Protein AF-A0A742YXC3-F1 (afdb_monomer_lite)

Foldseek 3Di:
DDDDDDDDPPPPPDPPPPDDLPVPPPPDPDPVLVVCLVCVVVLEAAEDADPVVQVVSVSVVVLADEPDPPFFQDPVPDDPPDDPVCRNDHDARYKYKQAACPVDNPDQFSDDDPDPQQGRFTWIWHQHNVRRIYIHGHDD

Structure (mmCIF, N/CA/C/O backbone):
data_AF-A0A742YXC3-F1
#
_entry.id   AF-A0A742YXC3-F1
#
loop_
_atom_site.group_PDB
_atom_site.id
_atom_site.type_symbol
_atom_site.label_atom_id
_atom_site.label_alt_id
_atom_site.label_comp_id
_atom_site.label_asym_id
_atom_site.label_entity_id
_atom_site.label_seq_id
_atom_site.pdbx_PDB_ins_code
_atom_site.Cartn_x
_atom_site.Cartn_y
_atom_site.Cartn_z
_atom_site.occupancy
_atom_site.B_iso_or_equiv
_atom_site.auth_seq_id
_atom_site.auth_comp_id
_atom_site.auth_asym_id
_atom_site.auth_atom_id
_atom_site.pdbx_PDB_model_num
ATOM 1 N N . PRO A 1 1 ? -25.408 -17.752 -29.646 1.00 37.03 1 PRO A N 1
ATOM 2 C CA . PRO A 1 1 ? -24.279 -17.063 -30.321 1.00 37.03 1 PRO A CA 1
ATOM 3 C C . PRO A 1 1 ? -23.467 -16.243 -29.312 1.00 37.03 1 PRO A C 1
ATOM 5 O O . PRO A 1 1 ? -24.029 -15.392 -28.628 1.00 37.03 1 PRO A O 1
ATOM 8 N N . ILE A 1 2 ? -22.178 -16.563 -29.175 1.00 44.28 2 ILE A N 1
ATOM 9 C CA . ILE A 1 2 ? -21.255 -15.932 -28.228 1.00 44.28 2 ILE A CA 1
ATOM 10 C C . ILE A 1 2 ? -20.713 -14.643 -28.861 1.00 44.28 2 ILE A C 1
ATOM 12 O O . ILE A 1 2 ? -20.151 -14.673 -29.953 1.00 44.28 2 ILE A O 1
ATOM 16 N N . SER A 1 3 ? -20.957 -13.497 -28.223 1.00 38.12 3 SER A N 1
ATOM 17 C CA . SER A 1 3 ? -20.439 -12.204 -28.680 1.00 38.12 3 SER A CA 1
ATOM 18 C C . SER A 1 3 ? -19.261 -11.798 -27.804 1.00 38.12 3 SER A C 1
ATOM 20 O O . SER A 1 3 ? -19.363 -11.746 -26.581 1.00 38.12 3 SER A O 1
ATOM 22 N N . ILE A 1 4 ? -18.154 -11.503 -28.472 1.00 49.34 4 ILE A N 1
ATOM 23 C CA . ILE A 1 4 ? -16.808 -11.223 -27.973 1.00 49.34 4 ILE A CA 1
ATOM 24 C C . ILE A 1 4 ? -16.786 -9.874 -27.227 1.00 49.34 4 ILE A C 1
ATOM 26 O O . ILE A 1 4 ? -16.372 -8.851 -27.765 1.00 49.34 4 ILE A O 1
ATOM 30 N N . ARG A 1 5 ? -17.268 -9.844 -25.980 1.00 52.62 5 ARG A N 1
ATOM 31 C CA . ARG A 1 5 ? -17.098 -8.702 -25.068 1.00 52.62 5 ARG A CA 1
ATOM 32 C C . ARG A 1 5 ? -16.017 -9.029 -24.044 1.00 52.62 5 ARG A C 1
ATOM 34 O O . ARG A 1 5 ? -16.331 -9.609 -23.018 1.00 52.62 5 ARG A O 1
ATOM 41 N N . GLY A 1 6 ? -14.782 -8.632 -24.361 1.00 48.12 6 GLY A N 1
ATOM 42 C CA . GLY A 1 6 ? -13.688 -8.408 -23.406 1.00 48.12 6 GLY A CA 1
ATOM 43 C C . GLY A 1 6 ? -13.230 -9.655 -22.655 1.00 48.12 6 GLY A C 1
ATOM 44 O O . GLY A 1 6 ? -13.882 -10.088 -21.716 1.00 48.12 6 GLY A O 1
ATOM 45 N N . GLY A 1 7 ? -12.103 -10.219 -23.088 1.00 50.72 7 GLY A N 1
ATOM 46 C CA . GLY A 1 7 ? -11.571 -11.492 -22.612 1.00 50.72 7 GLY A CA 1
ATOM 47 C C . GLY A 1 7 ? -11.511 -11.650 -21.092 1.00 50.72 7 GLY A C 1
ATOM 48 O O . GLY A 1 7 ? -11.323 -10.693 -20.344 1.00 50.72 7 GLY A O 1
ATOM 49 N N . ILE A 1 8 ? -11.624 -12.909 -20.663 1.00 53.31 8 ILE A N 1
ATOM 50 C CA . ILE A 1 8 ? -11.227 -13.360 -19.330 1.00 53.31 8 ILE A CA 1
ATOM 51 C C . ILE A 1 8 ? -9.805 -12.848 -19.098 1.00 53.31 8 ILE A C 1
ATOM 53 O O . ILE A 1 8 ? -8.863 -13.299 -19.752 1.00 53.31 8 ILE A O 1
ATOM 57 N N . ASN A 1 9 ? -9.651 -11.876 -18.203 1.00 51.56 9 ASN A N 1
ATOM 58 C CA . ASN A 1 9 ? -8.334 -11.438 -17.791 1.00 51.56 9 ASN A CA 1
ATOM 59 C C . ASN A 1 9 ? -7.791 -12.500 -16.831 1.00 51.56 9 ASN A C 1
ATOM 61 O O . ASN A 1 9 ? -8.102 -12.495 -15.645 1.00 51.56 9 ASN A O 1
ATOM 65 N N . LEU A 1 10 ? -7.014 -13.447 -17.359 1.00 46.91 10 LEU A N 1
ATOM 66 C CA . LEU A 1 10 ? -6.386 -14.524 -16.582 1.00 46.91 10 LEU A CA 1
ATOM 67 C C . LEU A 1 10 ? -5.371 -14.001 -15.542 1.00 46.91 10 LEU A C 1
ATOM 69 O O . LEU A 1 10 ? -4.925 -14.769 -14.697 1.00 46.91 10 LEU A O 1
ATOM 73 N N . TYR A 1 11 ? -5.030 -12.706 -15.584 1.00 45.72 11 TYR A N 1
ATOM 74 C CA . TYR A 1 11 ? -4.213 -12.010 -14.583 1.00 45.72 11 TYR A CA 1
ATOM 75 C C . TYR A 1 11 ? -5.043 -11.261 -13.533 1.00 45.72 11 TYR A C 1
ATOM 77 O O . TYR A 1 11 ? -4.487 -10.547 -12.698 1.00 45.72 11 TYR A O 1
ATOM 85 N N . GLN A 1 12 ? -6.372 -11.395 -13.556 1.00 42.97 12 GLN A N 1
ATOM 86 C CA . GLN A 1 12 ? -7.198 -10.914 -12.461 1.00 42.97 12 GLN A CA 1
ATOM 87 C C . GLN A 1 12 ? -6.838 -11.718 -11.211 1.00 42.97 12 GLN A C 1
ATOM 89 O O . GLN A 1 12 ? -6.955 -12.943 -11.200 1.00 42.97 12 GLN A O 1
ATOM 94 N N . TYR A 1 13 ? -6.399 -11.027 -10.155 1.00 50.31 13 TYR A N 1
ATOM 95 C CA . TYR A 1 13 ? -6.300 -11.639 -8.837 1.00 50.31 13 TYR A CA 1
ATOM 96 C C . TYR A 1 13 ? -7.673 -12.217 -8.504 1.00 50.31 13 TYR A C 1
ATOM 98 O O . TYR A 1 13 ? -8.637 -11.471 -8.319 1.00 50.31 13 TYR A O 1
ATOM 106 N N . ALA A 1 14 ? -7.766 -13.547 -8.458 1.00 44.22 14 ALA A N 1
ATOM 107 C CA . ALA A 1 14 ? -8.890 -14.189 -7.808 1.00 44.22 14 ALA A CA 1
ATOM 108 C C . ALA A 1 14 ? -8.983 -13.574 -6.402 1.00 44.22 14 ALA A C 1
ATOM 110 O O . ALA A 1 14 ? -7.937 -13.432 -5.753 1.00 44.22 14 ALA A O 1
ATOM 111 N N . PRO A 1 15 ? -10.176 -13.173 -5.923 1.00 48.62 15 PRO A N 1
ATOM 112 C CA . PRO A 1 15 ? -10.331 -12.892 -4.505 1.00 48.62 15 PRO A CA 1
ATOM 113 C C . PRO A 1 15 ? -9.866 -14.156 -3.795 1.00 48.62 15 PRO A C 1
ATOM 115 O O . PRO A 1 15 ? -10.483 -15.198 -3.983 1.00 48.62 15 PRO A O 1
ATOM 118 N N . ASN A 1 16 ? -8.715 -14.074 -3.123 1.00 50.78 16 ASN A N 1
ATOM 119 C CA . ASN A 1 16 ? -8.030 -15.207 -2.521 1.00 50.78 16 ASN A CA 1
ATOM 120 C C . ASN A 1 16 ? -9.033 -15.959 -1.631 1.00 50.78 16 ASN A C 1
ATOM 122 O O . ASN A 1 16 ? -9.333 -15.469 -0.544 1.00 50.78 16 ASN A O 1
ATOM 126 N N . PRO A 1 17 ? -9.592 -17.107 -2.060 1.00 45.78 17 PRO A N 1
ATOM 127 C CA . PRO A 1 17 ? -10.637 -17.773 -1.301 1.00 45.78 17 PRO A CA 1
ATOM 128 C C . PRO A 1 17 ? -10.042 -18.748 -0.275 1.00 45.78 17 PRO A C 1
ATOM 130 O O . PRO A 1 17 ? -10.762 -19.592 0.251 1.00 45.78 17 PRO A O 1
ATOM 133 N N . LEU A 1 18 ? -8.729 -18.672 -0.015 1.00 45.28 18 LEU A N 1
ATOM 134 C CA . LEU A 1 18 ? -7.989 -19.652 0.782 1.00 45.28 18 LEU A CA 1
ATOM 135 C C . LEU A 1 18 ? -7.336 -19.092 2.051 1.00 45.28 18 LEU A C 1
ATOM 137 O O . LEU A 1 18 ? -6.728 -19.865 2.788 1.00 45.28 18 LEU A O 1
ATOM 141 N N . SER A 1 19 ? -7.459 -17.801 2.362 1.00 49.81 19 SER A N 1
ATOM 142 C CA . SER A 1 19 ? -7.052 -17.307 3.679 1.00 49.81 19 SER A CA 1
ATOM 143 C C . SER A 1 19 ? -8.196 -17.483 4.677 1.00 49.81 19 SER A C 1
ATOM 145 O O . SER A 1 19 ? -9.262 -16.882 4.553 1.00 49.81 19 SER A O 1
ATOM 147 N N . TRP A 1 20 ? -7.978 -18.327 5.689 1.00 52.38 20 TRP A N 1
ATOM 148 C CA . TRP A 1 20 ? -8.798 -18.298 6.895 1.00 52.38 20 TRP A CA 1
ATOM 149 C C . TRP A 1 20 ? -8.675 -16.903 7.510 1.00 52.38 20 TRP A C 1
ATOM 151 O O . TRP A 1 20 ? -7.575 -16.455 7.824 1.00 52.38 20 TRP A O 1
ATOM 161 N N . ILE A 1 21 ? -9.805 -16.219 7.667 1.00 49.03 21 ILE A N 1
ATOM 162 C CA . ILE A 1 21 ? -9.888 -15.021 8.499 1.00 49.03 21 ILE A CA 1
ATOM 163 C C . ILE A 1 21 ? -9.653 -15.512 9.929 1.00 49.03 21 ILE A C 1
ATOM 165 O O . ILE A 1 21 ? -10.513 -16.215 10.450 1.00 49.03 21 ILE A O 1
ATOM 169 N N . ASP A 1 22 ? -8.501 -15.208 10.537 1.00 54.34 22 ASP A N 1
ATOM 170 C CA . ASP A 1 22 ? -8.282 -15.397 11.978 1.00 54.34 22 ASP A CA 1
ATOM 171 C C . ASP A 1 22 ? -8.959 -14.232 12.717 1.00 54.34 22 ASP A C 1
ATOM 173 O O . ASP A 1 22 ? -8.390 -13.140 12.789 1.00 54.34 22 ASP A O 1
ATOM 177 N N . PRO A 1 23 ? -10.173 -14.413 13.269 1.00 51.81 23 PRO A N 1
ATOM 178 C CA . PRO A 1 23 ? -10.933 -13.319 13.863 1.00 51.81 23 PRO A CA 1
ATOM 179 C C . PRO A 1 23 ? -10.378 -12.918 15.236 1.00 51.81 23 PRO A C 1
ATOM 181 O O . PRO A 1 23 ? -10.802 -11.909 15.796 1.00 51.81 23 PRO A O 1
ATOM 184 N N . LEU A 1 24 ? -9.472 -13.728 15.802 1.00 56.44 24 LEU A N 1
ATOM 185 C CA . LEU A 1 24 ? -8.920 -13.562 17.145 1.00 56.44 24 LEU A CA 1
ATOM 186 C C . LEU A 1 24 ? -7.447 -13.120 17.125 1.00 56.44 24 LEU A C 1
ATOM 188 O O . LEU A 1 24 ? -6.921 -12.737 18.170 1.00 56.44 24 LEU A O 1
ATOM 192 N N . GLY A 1 25 ? -6.779 -13.166 15.966 1.00 53.97 25 GLY A N 1
ATOM 193 C CA . GLY A 1 25 ? -5.371 -12.784 15.802 1.00 53.97 25 GLY A CA 1
ATOM 194 C C . GLY A 1 25 ? -4.405 -13.621 16.650 1.00 53.97 25 GLY A C 1
ATOM 195 O O . GLY A 1 25 ? -3.316 -13.154 17.000 1.00 53.97 25 GLY A O 1
ATOM 196 N N . LEU A 1 26 ? -4.818 -14.834 17.033 1.00 55.66 26 LEU A N 1
ATOM 197 C CA . LEU A 1 26 ? -4.038 -15.736 17.884 1.00 55.66 26 LEU A CA 1
ATOM 198 C C . LEU A 1 26 ? -2.914 -16.412 17.091 1.00 55.66 26 LEU A C 1
ATOM 200 O O . LEU A 1 26 ? -1.886 -16.775 17.668 1.00 55.66 26 LEU A O 1
ATOM 204 N N . ALA A 1 27 ? -3.059 -16.507 15.767 1.00 56.56 27 ALA A N 1
ATOM 205 C CA . ALA A 1 27 ? -2.013 -16.916 14.845 1.00 56.56 27 ALA A CA 1
ATOM 206 C C . ALA A 1 27 ? -1.204 -15.695 14.357 1.00 56.56 27 ALA A C 1
ATOM 208 O O . ALA A 1 27 ? -1.250 -15.294 13.201 1.00 56.56 27 ALA A O 1
ATOM 209 N N . GLY A 1 28 ? -0.390 -15.122 15.247 1.00 60.06 28 GLY A N 1
ATOM 210 C CA . GLY A 1 28 ? 0.915 -14.607 14.821 1.00 60.06 28 GLY A CA 1
ATOM 211 C C . GLY A 1 28 ? 1.006 -13.184 14.265 1.00 60.06 28 GLY A C 1
ATOM 212 O O . GLY A 1 28 ? 1.736 -12.984 13.303 1.00 60.06 28 GLY A O 1
ATOM 213 N N . CYS A 1 29 ? 0.418 -12.176 14.921 1.00 64.44 29 CYS A N 1
ATOM 214 C CA . CYS A 1 29 ? 0.955 -10.812 14.809 1.00 64.44 29 CYS A CA 1
ATOM 215 C C . CYS A 1 29 ? 2.220 -10.699 15.680 1.00 64.44 29 CYS A C 1
ATOM 217 O O . CYS A 1 29 ? 2.146 -10.440 16.890 1.00 64.44 29 CYS A O 1
ATOM 219 N N . ASN A 1 30 ? 3.385 -10.954 15.083 1.00 79.56 30 ASN A N 1
ATOM 220 C CA . ASN A 1 30 ? 4.664 -10.882 15.781 1.00 79.56 30 ASN A CA 1
ATOM 221 C C . ASN A 1 30 ? 5.022 -9.423 16.141 1.00 79.56 30 ASN A C 1
ATOM 223 O O . ASN A 1 30 ? 4.459 -8.458 15.617 1.00 79.56 30 ASN A O 1
ATOM 227 N N . ALA A 1 31 ? 5.968 -9.237 17.067 1.00 85.19 31 ALA A N 1
ATOM 228 C CA . ALA A 1 31 ? 6.345 -7.900 17.533 1.00 85.19 31 ALA A CA 1
ATOM 229 C C . ALA A 1 31 ? 6.839 -6.981 16.397 1.00 85.19 31 ALA A C 1
ATOM 231 O O . ALA A 1 31 ? 6.637 -5.769 16.467 1.00 85.19 31 ALA A O 1
ATOM 232 N N . GLN A 1 32 ? 7.446 -7.547 15.349 1.00 87.94 32 GLN A N 1
ATOM 233 C CA . GLN A 1 32 ? 7.905 -6.791 14.187 1.00 87.94 32 GLN A CA 1
ATOM 234 C C . GLN A 1 32 ? 6.727 -6.277 13.353 1.00 87.94 32 GLN A C 1
ATOM 236 O O . GLN A 1 32 ? 6.709 -5.105 12.989 1.00 87.94 32 GLN A O 1
ATOM 241 N N . GLN A 1 33 ? 5.712 -7.106 13.110 1.00 88.75 33 GLN A N 1
ATOM 242 C CA . GLN A 1 33 ? 4.513 -6.706 12.374 1.00 88.75 33 GLN A CA 1
ATOM 243 C C . GLN A 1 33 ? 3.770 -5.579 13.091 1.00 88.75 33 GLN A C 1
ATOM 245 O O . GLN A 1 33 ? 3.385 -4.607 12.450 1.00 88.75 33 GLN A O 1
ATOM 250 N N . ARG A 1 34 ? 3.653 -5.636 14.425 1.00 89.50 34 ARG A N 1
ATOM 251 C CA . ARG A 1 34 ? 3.048 -4.545 15.213 1.00 89.50 34 ARG A CA 1
ATOM 252 C C . ARG A 1 34 ? 3.798 -3.226 15.051 1.00 89.50 34 ARG A C 1
ATOM 254 O O . ARG A 1 34 ? 3.169 -2.180 14.909 1.00 89.50 34 ARG A O 1
ATOM 261 N N . ARG A 1 35 ? 5.135 -3.272 15.057 1.00 92.50 35 ARG A N 1
ATOM 262 C CA . ARG A 1 35 ? 5.974 -2.087 14.822 1.00 92.50 35 ARG A CA 1
ATOM 263 C C . ARG A 1 35 ? 5.773 -1.547 13.412 1.00 92.50 35 ARG A C 1
ATOM 265 O O . ARG A 1 35 ? 5.485 -0.367 13.272 1.00 92.50 35 ARG A O 1
ATOM 272 N N . ASN A 1 36 ? 5.817 -2.416 12.403 1.00 94.81 36 ASN A N 1
ATOM 273 C CA . ASN A 1 36 ? 5.595 -2.026 11.013 1.00 94.81 36 ASN A CA 1
ATOM 274 C C . ASN A 1 36 ? 4.214 -1.380 10.824 1.00 94.81 36 ASN A C 1
ATOM 276 O O . ASN A 1 36 ? 4.119 -0.322 10.217 1.00 94.81 36 ASN A O 1
ATOM 280 N N . ILE A 1 37 ? 3.152 -1.960 11.392 1.00 93.56 37 ILE A N 1
ATOM 281 C CA . ILE A 1 37 ? 1.798 -1.384 11.339 1.00 93.56 37 ILE A CA 1
ATOM 282 C C . ILE A 1 37 ? 1.759 -0.014 12.025 1.00 93.56 37 ILE A C 1
ATOM 284 O O . ILE A 1 37 ? 1.151 0.918 11.503 1.00 93.56 37 ILE A O 1
ATOM 288 N N . SER A 1 38 ? 2.426 0.138 13.171 1.00 95.38 38 SER A N 1
ATOM 289 C CA . SER A 1 38 ? 2.542 1.434 13.845 1.00 95.38 38 SER A CA 1
ATOM 290 C C . SER A 1 38 ? 3.277 2.462 12.980 1.00 95.38 38 SER A C 1
ATOM 292 O O . SER A 1 38 ? 2.845 3.607 12.899 1.00 95.38 38 SER A O 1
ATOM 294 N N . ASP A 1 39 ? 4.377 2.089 12.331 1.00 96.69 39 ASP A N 1
ATOM 295 C CA . ASP A 1 39 ? 5.127 2.988 11.449 1.00 96.69 39 ASP A CA 1
ATOM 296 C C . ASP A 1 39 ? 4.306 3.390 10.215 1.00 96.69 39 ASP A C 1
ATOM 298 O O . ASP A 1 39 ? 4.218 4.582 9.916 1.00 96.69 39 ASP A O 1
ATOM 302 N N . LEU A 1 40 ? 3.602 2.438 9.594 1.00 95.44 40 LEU A N 1
ATOM 303 C CA . LEU A 1 40 ? 2.664 2.699 8.498 1.00 95.44 40 LEU A CA 1
ATOM 304 C C . LEU A 1 40 ? 1.584 3.707 8.907 1.00 95.44 40 LEU A C 1
ATOM 306 O O . LEU A 1 40 ? 1.359 4.690 8.204 1.00 95.44 40 LEU A O 1
ATOM 310 N N . ARG A 1 41 ? 0.953 3.515 10.072 1.00 94.81 41 ARG A N 1
ATOM 311 C CA . ARG A 1 41 ? -0.069 4.441 10.596 1.00 94.81 41 ARG A CA 1
ATOM 312 C C . ARG A 1 41 ? 0.483 5.830 10.924 1.00 94.81 41 ARG A C 1
ATOM 314 O O . ARG A 1 41 ? -0.281 6.783 10.953 1.00 94.81 41 ARG A O 1
ATOM 321 N N . ASN A 1 42 ? 1.794 5.962 11.125 1.00 95.56 42 ASN A N 1
ATOM 322 C CA . ASN A 1 42 ? 2.481 7.248 11.277 1.00 95.56 42 ASN A CA 1
ATOM 323 C C . ASN A 1 42 ? 2.977 7.830 9.938 1.00 95.56 42 ASN A C 1
ATOM 325 O O . ASN A 1 42 ? 3.758 8.782 9.934 1.00 95.56 42 ASN A O 1
ATOM 329 N N . GLY A 1 43 ? 2.560 7.257 8.805 1.00 94.19 43 GLY A N 1
ATOM 330 C CA . GLY A 1 43 ? 2.917 7.726 7.467 1.00 94.19 43 GLY A CA 1
ATOM 331 C C . GLY A 1 43 ? 4.340 7.376 7.037 1.00 94.19 43 GLY A C 1
ATOM 332 O O . GLY A 1 43 ? 4.902 8.051 6.176 1.00 94.19 43 GLY A O 1
ATOM 333 N N . LYS A 1 44 ? 4.953 6.364 7.659 1.00 94.94 44 LYS A N 1
ATOM 334 C CA . LYS A 1 44 ? 6.285 5.886 7.286 1.00 94.94 44 LYS A CA 1
ATOM 335 C C . LYS A 1 44 ? 6.173 4.644 6.418 1.00 94.94 44 LYS A C 1
ATOM 337 O O . LYS A 1 44 ? 5.446 3.712 6.754 1.00 94.94 44 LYS A O 1
ATOM 342 N N . ASP A 1 45 ? 6.961 4.608 5.353 1.00 94.62 45 ASP A N 1
ATOM 343 C CA . ASP A 1 45 ? 7.082 3.416 4.524 1.00 94.62 45 ASP A CA 1
ATOM 344 C C . ASP A 1 45 ? 7.843 2.319 5.274 1.00 94.62 45 ASP A C 1
ATOM 346 O O . ASP A 1 45 ? 8.803 2.587 6.004 1.00 94.62 45 ASP A O 1
ATOM 350 N N . VAL A 1 46 ? 7.436 1.071 5.066 1.00 95.31 46 VAL A N 1
ATOM 351 C CA . VAL A 1 46 ? 8.087 -0.110 5.646 1.00 95.31 46 VAL A CA 1
ATOM 352 C C . VAL A 1 46 ? 8.563 -1.033 4.539 1.00 95.31 46 VAL A C 1
ATOM 354 O O . VAL A 1 46 ? 7.975 -1.074 3.462 1.00 95.31 46 VAL A O 1
ATOM 357 N N . THR A 1 47 ? 9.621 -1.791 4.806 1.00 95.31 47 THR A N 1
ATOM 358 C CA . THR A 1 47 ? 10.147 -2.792 3.873 1.00 95.31 47 THR A CA 1
ATOM 359 C C . THR A 1 47 ? 9.808 -4.203 4.344 1.00 95.31 47 THR A C 1
ATOM 361 O O . THR A 1 47 ? 9.768 -4.479 5.546 1.00 95.31 47 THR A O 1
ATOM 364 N N . VAL A 1 48 ? 9.546 -5.092 3.392 1.00 93.12 48 VAL A N 1
ATOM 365 C CA . VAL A 1 48 ? 9.284 -6.523 3.600 1.00 93.12 48 VAL A CA 1
ATOM 366 C C . VAL A 1 48 ? 9.999 -7.340 2.534 1.00 93.12 48 VAL A C 1
ATOM 368 O O . VAL A 1 48 ? 10.325 -6.816 1.469 1.00 93.12 48 VAL A O 1
ATOM 371 N N . ARG A 1 49 ? 10.220 -8.629 2.799 1.00 91.12 49 ARG A N 1
ATOM 372 C CA . ARG A 1 49 ? 11.005 -9.499 1.906 1.00 91.12 49 ARG A CA 1
ATOM 373 C C . ARG A 1 49 ? 10.187 -10.142 0.796 1.00 91.12 49 ARG A C 1
ATOM 375 O O . ARG A 1 49 ? 10.737 -10.626 -0.188 1.00 91.12 49 ARG A O 1
ATOM 382 N N . SER A 1 50 ? 8.869 -10.199 0.960 1.00 89.50 50 SER A N 1
ATOM 383 C CA . SER A 1 50 ? 7.996 -10.901 0.026 1.00 89.50 50 SER A CA 1
ATOM 384 C C . SER A 1 50 ? 6.602 -10.288 -0.042 1.00 89.50 50 SER A C 1
ATOM 386 O O . SER A 1 50 ? 6.164 -9.541 0.836 1.00 89.50 50 SER A O 1
ATOM 388 N N . ILE A 1 51 ? 5.878 -10.651 -1.101 1.00 86.94 51 ILE A N 1
ATOM 389 C CA . ILE A 1 51 ? 4.463 -10.303 -1.260 1.00 86.94 51 ILE A CA 1
ATOM 390 C C . ILE A 1 51 ? 3.622 -10.902 -0.122 1.00 86.94 51 ILE A C 1
ATOM 392 O O . ILE A 1 51 ? 2.674 -10.262 0.330 1.00 86.94 51 ILE A O 1
ATOM 396 N N . ASP A 1 52 ? 3.965 -12.098 0.357 1.00 88.56 52 ASP A N 1
ATOM 397 C CA . ASP A 1 52 ? 3.218 -12.768 1.425 1.00 88.56 52 ASP A CA 1
ATOM 398 C C . ASP A 1 52 ? 3.383 -12.048 2.768 1.00 88.56 52 ASP A C 1
ATOM 400 O O . ASP A 1 52 ? 2.406 -11.867 3.492 1.00 88.56 52 ASP A O 1
ATOM 404 N N . GLU A 1 53 ? 4.582 -11.535 3.068 1.00 89.19 53 GLU A N 1
ATOM 405 C CA . GLU A 1 53 ? 4.800 -10.679 4.241 1.00 89.19 53 GLU A CA 1
ATOM 406 C C . GLU A 1 53 ? 4.009 -9.368 4.141 1.00 89.19 53 GLU A C 1
ATOM 408 O O . GLU A 1 53 ? 3.411 -8.928 5.127 1.00 89.19 53 GLU A O 1
ATOM 413 N N . ALA A 1 54 ? 3.957 -8.762 2.949 1.00 90.81 54 ALA A N 1
ATOM 414 C CA . ALA A 1 54 ? 3.149 -7.567 2.720 1.00 90.81 54 ALA A CA 1
ATOM 415 C C . ALA A 1 54 ? 1.658 -7.832 2.976 1.00 90.81 54 ALA A C 1
ATOM 417 O O . ALA A 1 54 ? 0.991 -7.043 3.646 1.00 90.81 54 ALA A O 1
ATOM 418 N N . ARG A 1 55 ? 1.138 -8.959 2.477 1.00 90.25 55 ARG A N 1
ATOM 419 C CA . ARG A 1 55 ? -0.257 -9.368 2.691 1.00 90.25 55 ARG A CA 1
ATOM 420 C C . ARG A 1 55 ? -0.560 -9.642 4.147 1.00 90.25 55 ARG A C 1
ATOM 422 O O . ARG A 1 55 ? -1.558 -9.141 4.640 1.00 90.25 55 ARG A O 1
ATOM 429 N N . ALA A 1 56 ? 0.334 -10.328 4.850 1.00 89.31 56 ALA A N 1
ATOM 430 C CA . ALA A 1 56 ? 0.165 -10.569 6.275 1.00 89.31 56 ALA A CA 1
ATOM 431 C C . ALA A 1 56 ? 0.051 -9.255 7.072 1.00 89.31 56 ALA A C 1
ATOM 433 O O . ALA A 1 56 ? -0.724 -9.183 8.023 1.00 89.31 56 ALA A O 1
ATOM 434 N N . LEU A 1 57 ? 0.780 -8.194 6.698 1.00 91.12 57 LEU A N 1
ATOM 435 C CA . LEU A 1 57 ? 0.597 -6.871 7.315 1.00 91.12 57 LEU A CA 1
ATOM 436 C C . LEU A 1 57 ? -0.783 -6.276 7.006 1.00 91.12 57 LEU A C 1
ATOM 438 O O . LEU A 1 57 ? -1.421 -5.742 7.912 1.00 91.12 57 LEU A O 1
ATOM 442 N N . LEU A 1 58 ? -1.241 -6.372 5.756 1.00 90.81 58 LEU A N 1
ATOM 443 C CA . LEU A 1 58 ? -2.555 -5.879 5.330 1.00 90.81 58 LEU A CA 1
ATOM 444 C C . LEU A 1 58 ? -3.707 -6.631 6.015 1.00 90.81 58 LEU A C 1
ATOM 446 O O . LEU A 1 58 ? -4.658 -5.993 6.455 1.00 90.81 58 LEU A O 1
ATOM 450 N N . ASP A 1 59 ? -3.590 -7.947 6.186 1.00 88.75 59 ASP A N 1
ATOM 451 C CA . ASP A 1 59 ? -4.583 -8.782 6.876 1.00 88.75 59 ASP A CA 1
ATOM 452 C C . ASP A 1 59 ? -4.738 -8.388 8.358 1.00 88.75 59 ASP A C 1
ATOM 454 O O . ASP A 1 59 ? -5.816 -8.510 8.936 1.00 88.75 59 ASP A O 1
ATOM 458 N N . ASN A 1 60 ? -3.680 -7.836 8.965 1.00 88.38 60 ASN A N 1
ATOM 459 C CA . ASN A 1 60 ? -3.698 -7.288 10.325 1.00 88.38 60 ASN A CA 1
ATOM 460 C C . ASN A 1 60 ? -4.210 -5.829 10.400 1.00 88.38 60 ASN A C 1
ATOM 462 O O . ASN A 1 60 ? -4.196 -5.223 11.476 1.00 88.38 60 ASN A O 1
ATOM 466 N N . MET A 1 61 ? -4.657 -5.243 9.284 1.00 90.88 61 MET A N 1
ATOM 467 C CA . MET A 1 61 ? -5.242 -3.897 9.205 1.00 90.88 61 MET A CA 1
ATOM 468 C C . MET A 1 61 ? -6.660 -3.961 8.606 1.00 90.88 61 MET A C 1
ATOM 470 O O . MET A 1 61 ? -6.875 -3.527 7.473 1.00 90.88 61 MET A O 1
ATOM 474 N N . PRO A 1 62 ? -7.649 -4.488 9.357 1.00 88.81 62 PRO A N 1
ATOM 475 C CA . PRO A 1 62 ? -9.006 -4.733 8.853 1.00 88.81 62 PRO A CA 1
ATOM 476 C C . PRO A 1 62 ? -9.791 -3.454 8.519 1.00 88.81 62 PRO A C 1
ATOM 478 O O . PRO A 1 62 ? -10.835 -3.514 7.874 1.00 88.81 62 PRO A O 1
ATOM 481 N N . ASP A 1 63 ? -9.307 -2.290 8.956 1.00 85.62 63 ASP A N 1
ATOM 482 C CA . ASP A 1 63 ? -9.826 -0.978 8.572 1.00 85.62 63 ASP A CA 1
ATOM 483 C C . ASP A 1 63 ? -9.508 -0.604 7.114 1.00 85.62 63 ASP A C 1
ATOM 485 O O . ASP A 1 63 ? -10.138 0.298 6.557 1.00 85.62 63 ASP A O 1
ATOM 489 N N . LEU A 1 64 ? -8.555 -1.295 6.486 1.00 87.81 64 LEU A N 1
ATOM 490 C CA . LEU A 1 64 ? -8.193 -1.100 5.091 1.00 87.81 64 LEU A CA 1
ATOM 491 C C . LEU A 1 64 ? -8.883 -2.126 4.193 1.00 87.81 64 LEU A C 1
ATOM 493 O O . LEU A 1 64 ? -8.961 -3.315 4.494 1.00 87.81 64 LEU A O 1
ATOM 497 N N . ARG A 1 65 ? -9.313 -1.673 3.017 1.00 86.31 65 ARG A N 1
ATOM 498 C CA . ARG A 1 65 ? -9.866 -2.536 1.965 1.00 86.31 65 ARG A CA 1
ATOM 499 C C . ARG A 1 65 ? -9.002 -2.488 0.698 1.00 86.31 65 ARG A C 1
ATOM 501 O O . ARG A 1 65 ? -8.443 -1.433 0.393 1.00 86.31 65 ARG A O 1
ATOM 508 N N . PRO A 1 66 ? -8.943 -3.565 -0.102 1.00 85.25 66 PRO A N 1
ATOM 509 C CA . PRO A 1 66 ? -8.318 -3.495 -1.416 1.00 85.25 66 PRO A CA 1
ATOM 510 C C . PRO A 1 66 ? -9.049 -2.483 -2.305 1.00 85.25 66 PRO A C 1
ATOM 512 O O . PRO A 1 66 ? -10.277 -2.507 -2.441 1.00 85.25 66 PRO A O 1
ATOM 515 N N . HIS A 1 67 ? -8.291 -1.598 -2.939 1.00 79.44 67 HIS A N 1
ATOM 516 C CA . HIS A 1 67 ? -8.786 -0.764 -4.018 1.00 79.44 67 HIS A CA 1
ATOM 517 C C . HIS A 1 67 ? -8.854 -1.617 -5.284 1.00 79.44 67 HIS A C 1
ATOM 519 O O . HIS A 1 67 ? -7.863 -1.817 -5.980 1.00 79.44 67 HIS A O 1
ATOM 525 N N . VAL A 1 68 ? -10.032 -2.181 -5.532 1.00 69.12 68 VAL A N 1
ATOM 526 C CA . VAL A 1 68 ? -10.367 -2.799 -6.812 1.00 69.12 68 VAL A CA 1
ATOM 527 C C . VAL A 1 68 ? -10.943 -1.700 -7.696 1.00 69.12 68 VAL A C 1
ATOM 529 O O . VAL A 1 68 ? -11.934 -1.071 -7.325 1.00 69.12 68 VAL A O 1
ATOM 532 N N . ASP A 1 69 ? -10.284 -1.416 -8.814 1.00 59.00 69 ASP A N 1
ATOM 533 C CA . ASP A 1 69 ? -10.614 -0.327 -9.739 1.00 59.00 69 ASP A CA 1
ATOM 534 C C . ASP A 1 69 ? -11.939 -0.576 -10.485 1.00 59.00 69 ASP A C 1
ATOM 536 O O . ASP A 1 69 ? -11.986 -0.727 -11.702 1.00 59.00 69 ASP A O 1
ATOM 540 N N . ASN A 1 70 ? -13.054 -0.594 -9.761 1.00 54.94 70 ASN A N 1
ATOM 541 C CA . ASN A 1 70 ? -14.380 -0.423 -10.333 1.00 54.94 70 ASN A CA 1
ATOM 542 C C . ASN A 1 70 ? -14.755 1.052 -10.147 1.00 54.94 70 ASN A C 1
ATOM 544 O O . ASN A 1 70 ? -15.323 1.419 -9.126 1.00 54.94 70 ASN A O 1
ATOM 548 N N . PHE A 1 71 ? -14.338 1.885 -11.105 1.00 49.84 71 PHE A N 1
ATOM 549 C CA . PHE A 1 71 ? -14.856 3.224 -11.445 1.00 49.84 71 PHE A CA 1
ATOM 550 C C . PHE A 1 71 ? -15.927 3.841 -10.505 1.00 49.84 71 PHE A C 1
ATOM 552 O O . PHE A 1 71 ? -17.012 3.276 -10.363 1.00 49.84 71 PHE A O 1
ATOM 559 N N . PRO A 1 72 ? -15.786 5.109 -10.077 1.00 54.66 72 PRO A N 1
ATOM 560 C CA . PRO A 1 72 ? -14.632 5.755 -9.461 1.00 54.66 72 PRO A CA 1
ATOM 561 C C . PRO A 1 72 ? -14.561 5.467 -7.954 1.00 54.66 72 PRO A C 1
ATOM 563 O O . PRO A 1 72 ? -15.474 4.874 -7.379 1.00 54.66 72 PRO A O 1
ATOM 566 N N . ALA A 1 73 ? -13.487 5.927 -7.305 1.00 52.44 73 ALA A N 1
ATOM 567 C CA . ALA A 1 73 ? -13.328 5.930 -5.854 1.00 52.44 73 ALA A CA 1
ATOM 568 C C . ALA A 1 73 ? -14.603 6.447 -5.160 1.00 52.44 73 ALA A C 1
ATOM 570 O O . ALA A 1 73 ? -14.859 7.643 -5.131 1.00 52.44 73 ALA A O 1
ATOM 571 N N . ARG A 1 74 ? -15.437 5.514 -4.678 1.00 48.28 74 ARG A N 1
ATOM 572 C CA . ARG A 1 74 ? -16.762 5.760 -4.085 1.00 48.28 74 ARG A CA 1
ATOM 573 C C . ARG A 1 74 ? -17.605 6.794 -4.849 1.00 48.28 74 ARG A C 1
ATOM 575 O O . ARG A 1 74 ? -17.741 7.932 -4.413 1.00 48.28 74 ARG A O 1
ATOM 582 N N . SER A 1 75 ? -18.332 6.364 -5.882 1.00 48.38 75 SER A N 1
ATOM 583 C CA . SER A 1 75 ? -19.426 7.179 -6.448 1.00 48.38 75 SER A CA 1
ATOM 584 C C . SER A 1 75 ? -20.441 7.669 -5.395 1.00 48.38 75 SER A C 1
ATOM 586 O O . SER A 1 75 ? -21.056 8.710 -5.591 1.00 48.38 75 SER A O 1
ATOM 588 N N . GLY A 1 76 ? -20.570 6.973 -4.257 1.00 49.94 76 GLY A N 1
ATOM 589 C CA . GLY A 1 76 ? -21.404 7.377 -3.117 1.00 49.94 76 GLY A CA 1
ATOM 590 C C . GLY A 1 76 ? -20.830 8.463 -2.190 1.00 49.94 76 GLY A C 1
ATOM 591 O O . GLY A 1 76 ? -21.556 8.925 -1.319 1.00 49.94 76 GLY A O 1
ATOM 592 N N . GLU A 1 77 ? -19.566 8.875 -2.348 1.00 50.81 77 GLU A N 1
ATOM 593 C CA . GLU A 1 77 ? -18.961 10.033 -1.649 1.00 50.81 77 GLU A CA 1
ATOM 594 C C . GLU A 1 77 ? -18.709 11.223 -2.588 1.00 50.81 77 GLU A C 1
ATOM 596 O O . GLU A 1 77 ? -18.207 12.268 -2.169 1.00 50.81 77 GLU A O 1
ATOM 601 N N . LEU A 1 78 ? -19.063 11.088 -3.869 1.00 53.25 78 LEU A N 1
ATOM 602 C CA . LEU A 1 78 ? -18.981 12.177 -4.832 1.00 53.25 78 LEU A CA 1
ATOM 603 C C . LEU A 1 78 ? -20.188 13.104 -4.651 1.00 53.25 78 LEU A C 1
ATOM 605 O O . LEU A 1 78 ? -21.265 12.880 -5.197 1.00 53.25 78 LEU A O 1
ATOM 609 N N . TYR A 1 79 ? -20.001 14.159 -3.862 1.00 55.47 79 TYR A N 1
ATOM 610 C CA . TYR A 1 79 ? -20.974 15.242 -3.716 1.00 55.47 79 TYR A CA 1
ATOM 611 C C . TYR A 1 79 ? -20.841 16.260 -4.852 1.00 55.47 79 TYR A C 1
ATOM 613 O O . TYR A 1 79 ? -19.787 16.377 -5.490 1.00 55.47 79 TYR A O 1
ATOM 621 N N . ILE A 1 80 ? -21.895 17.049 -5.072 1.00 49.41 80 ILE A N 1
ATOM 622 C CA . ILE A 1 80 ? -21.861 18.188 -5.992 1.00 49.41 80 ILE A CA 1
ATOM 623 C C . ILE A 1 80 ? -20.682 19.112 -5.621 1.00 49.41 80 ILE A C 1
ATOM 625 O O . ILE A 1 80 ? -20.577 19.575 -4.488 1.00 49.41 80 ILE A O 1
ATOM 629 N N . GLY A 1 81 ? -19.744 19.310 -6.554 1.00 58.72 81 GLY A N 1
ATOM 630 C CA . GLY A 1 81 ? -18.509 20.077 -6.328 1.00 58.72 81 GLY A CA 1
ATOM 631 C C . GLY A 1 81 ? -17.217 19.257 -6.186 1.00 58.72 81 GLY A C 1
ATOM 632 O O . GLY A 1 81 ? -16.141 19.853 -6.115 1.00 58.72 81 GLY A O 1
ATOM 633 N N . THR A 1 82 ? -17.272 17.919 -6.204 1.00 62.16 82 THR A N 1
ATOM 634 C CA . THR A 1 82 ? -16.050 17.103 -6.340 1.00 62.16 82 THR A CA 1
ATOM 635 C C . THR A 1 82 ? -15.378 17.361 -7.689 1.00 62.16 82 THR A C 1
ATOM 637 O O . THR A 1 82 ? -16.009 17.308 -8.747 1.00 62.16 82 THR A O 1
ATOM 640 N N . LYS A 1 83 ? -14.075 17.670 -7.670 1.00 69.81 83 LYS A N 1
ATOM 641 C CA . LYS A 1 83 ? -13.316 17.898 -8.903 1.00 69.81 83 LYS A CA 1
ATOM 642 C C . LYS A 1 83 ? -13.189 16.586 -9.662 1.00 69.81 83 LYS A C 1
ATOM 644 O O . LYS A 1 83 ? -12.871 15.557 -9.074 1.00 69.81 83 LYS A O 1
ATOM 649 N N . PHE A 1 84 ? -13.310 16.644 -10.986 1.00 64.88 84 PHE A N 1
ATOM 650 C CA . PHE A 1 84 ? -13.113 15.473 -11.846 1.00 64.88 84 PHE A CA 1
A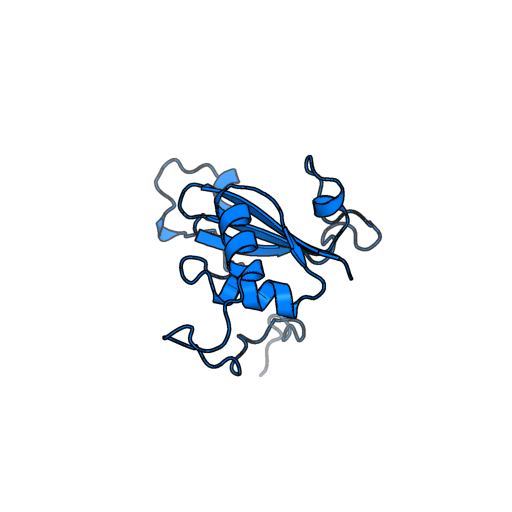TOM 651 C C . PHE A 1 84 ? -11.737 14.809 -11.645 1.00 64.88 84 PHE A C 1
ATOM 653 O O . PHE A 1 84 ? -11.601 13.606 -11.811 1.00 64.88 84 PHE A O 1
ATOM 660 N N . SER A 1 85 ? -10.714 15.559 -11.223 1.00 68.06 85 SER A N 1
ATOM 661 C CA . SER A 1 85 ? -9.400 15.002 -10.868 1.00 68.06 85 SER A CA 1
ATOM 662 C C . SER A 1 85 ? -9.414 14.096 -9.632 1.00 68.06 85 SER A C 1
ATOM 664 O O . SER A 1 85 ? -8.569 13.214 -9.518 1.00 68.06 85 SER A O 1
ATOM 666 N N . ASP A 1 86 ? -10.331 14.324 -8.691 1.00 67.38 86 ASP A N 1
ATOM 667 C CA . ASP A 1 86 ? -10.404 13.588 -7.424 1.00 67.38 86 ASP A CA 1
ATOM 668 C C . ASP A 1 86 ? -11.149 12.257 -7.576 1.00 67.38 86 ASP A C 1
ATOM 670 O O . ASP A 1 86 ? -10.899 11.321 -6.828 1.00 67.38 86 ASP A O 1
ATOM 674 N N . VAL A 1 87 ? -11.971 12.144 -8.622 1.00 65.19 87 VAL A N 1
ATOM 675 C CA . VAL A 1 87 ? -12.682 10.928 -9.055 1.00 65.19 87 VAL A CA 1
ATOM 676 C C . VAL A 1 87 ? -11.715 9.769 -9.346 1.00 65.19 87 VAL A C 1
ATOM 678 O O . VAL A 1 87 ? -12.051 8.602 -9.154 1.00 65.19 87 VAL A O 1
ATOM 681 N N . TRP A 1 88 ? -10.497 10.103 -9.775 1.00 66.00 88 TRP A N 1
ATOM 682 C CA . TRP A 1 88 ? -9.437 9.157 -10.129 1.00 66.00 88 TRP A CA 1
ATOM 683 C C . TRP A 1 88 ? -8.415 8.935 -9.011 1.00 66.00 88 TRP A C 1
ATOM 685 O O . TRP A 1 88 ? -7.431 8.224 -9.212 1.00 66.00 88 TRP A O 1
ATOM 695 N N . LYS A 1 89 ? -8.593 9.568 -7.845 1.00 74.81 89 LYS A N 1
ATOM 696 C CA . LYS A 1 89 ? -7.694 9.369 -6.707 1.00 74.81 89 LYS A CA 1
ATOM 697 C C . LYS A 1 89 ? -8.106 8.126 -5.938 1.00 74.81 89 LYS A C 1
ATOM 699 O O . LYS A 1 89 ? -9.286 7.902 -5.700 1.00 74.81 89 LYS A O 1
ATOM 704 N N . GLN A 1 90 ? -7.116 7.368 -5.481 1.00 78.69 90 GLN A N 1
ATOM 705 C CA . GLN A 1 90 ? -7.344 6.289 -4.527 1.00 78.69 90 GLN A CA 1
ATOM 706 C C . GLN A 1 90 ? -8.094 6.838 -3.289 1.00 78.69 90 GLN A C 1
ATOM 708 O O . GLN A 1 90 ? -7.683 7.872 -2.748 1.00 78.69 90 GLN A O 1
ATOM 713 N N . PRO A 1 91 ? -9.182 6.186 -2.842 1.00 80.12 91 PRO A N 1
ATOM 714 C CA . PRO A 1 91 ? -9.955 6.631 -1.689 1.00 80.12 91 PRO A CA 1
ATOM 715 C C . PRO A 1 91 ? -9.248 6.312 -0.368 1.00 80.12 91 PRO A C 1
ATOM 717 O O . PRO A 1 91 ? -8.468 5.363 -0.269 1.00 80.12 91 PRO A O 1
ATOM 720 N N . ALA A 1 92 ? -9.577 7.076 0.673 1.00 86.38 92 ALA A N 1
ATOM 721 C CA . ALA A 1 92 ? -9.152 6.785 2.038 1.00 86.38 92 ALA A CA 1
ATOM 722 C C . ALA A 1 92 ? -9.701 5.433 2.536 1.00 86.38 92 ALA A C 1
ATOM 724 O O . ALA A 1 92 ? -10.760 4.970 2.103 1.00 86.38 92 ALA A O 1
ATOM 725 N N . GLY A 1 93 ? -8.964 4.797 3.446 1.00 85.75 93 GLY A N 1
ATOM 726 C CA . GLY A 1 93 ? -9.258 3.455 3.952 1.00 85.75 93 GLY A CA 1
ATOM 727 C C . GLY A 1 93 ? -8.996 2.343 2.933 1.00 85.75 93 GLY A C 1
ATOM 728 O O . GLY A 1 93 ? -9.653 1.301 2.981 1.00 85.75 93 GLY A O 1
ATOM 729 N N . THR A 1 94 ? -8.091 2.556 1.970 1.00 87.12 94 THR A N 1
ATOM 730 C CA . THR A 1 94 ? -7.776 1.539 0.956 1.00 87.12 94 THR A CA 1
ATOM 731 C C . THR A 1 94 ? -6.291 1.349 0.704 1.00 87.12 94 THR A C 1
ATOM 733 O O . THR A 1 94 ? -5.482 2.241 0.957 1.00 87.12 94 THR A O 1
ATOM 736 N N . TYR A 1 95 ? -5.938 0.194 0.142 1.00 90.31 95 TYR A N 1
ATOM 737 C CA . TYR A 1 95 ? -4.606 -0.096 -0.386 1.00 90.31 95 TYR A CA 1
ATOM 738 C C . TYR A 1 95 ? -4.670 -0.523 -1.857 1.00 90.31 95 TYR A C 1
ATOM 740 O O . TYR A 1 95 ? -5.636 -1.159 -2.274 1.00 90.31 95 TYR A O 1
ATOM 748 N N . ARG A 1 96 ? -3.634 -0.212 -2.641 1.00 87.75 96 ARG A N 1
ATOM 749 C CA . ARG A 1 96 ? -3.475 -0.662 -4.037 1.00 87.75 96 ARG A CA 1
ATOM 750 C C . ARG A 1 96 ? -2.058 -1.171 -4.279 1.00 87.75 96 ARG A C 1
ATOM 752 O O . ARG A 1 96 ? -1.118 -0.646 -3.692 1.00 87.75 96 ARG A O 1
ATOM 759 N N . GLY A 1 97 ? -1.913 -2.203 -5.104 1.00 86.75 97 GLY A N 1
ATOM 760 C CA . GLY A 1 97 ? -0.608 -2.763 -5.455 1.00 86.75 97 GLY A CA 1
ATOM 761 C C . GLY A 1 97 ? -0.005 -2.065 -6.671 1.00 86.75 97 GLY A C 1
ATOM 762 O O . GLY A 1 97 ? -0.586 -2.119 -7.749 1.00 86.75 97 GLY A O 1
ATOM 763 N N . ASP A 1 98 ? 1.176 -1.483 -6.497 1.00 84.19 98 ASP A N 1
ATOM 764 C CA . ASP A 1 98 ? 1.995 -0.862 -7.537 1.00 84.19 98 ASP A CA 1
ATOM 765 C C . ASP A 1 98 ? 3.239 -1.742 -7.753 1.00 84.19 98 ASP A C 1
ATOM 767 O O . ASP A 1 98 ? 4.325 -1.487 -7.237 1.00 84.19 98 ASP A O 1
ATOM 771 N N . LEU A 1 99 ? 3.055 -2.866 -8.455 1.00 78.56 99 LEU A N 1
ATOM 772 C CA . LEU A 1 99 ? 4.099 -3.892 -8.607 1.00 78.56 99 LEU A CA 1
ATOM 773 C C . LEU A 1 99 ? 5.051 -3.632 -9.786 1.00 78.56 99 LEU A C 1
ATOM 775 O O . LEU A 1 99 ? 6.176 -4.119 -9.788 1.00 78.56 99 LEU A O 1
ATOM 779 N N . TYR A 1 100 ? 4.603 -2.896 -10.801 1.00 71.12 100 TYR A N 1
ATOM 780 C CA . TYR A 1 100 ? 5.388 -2.544 -11.984 1.00 71.12 100 TYR A CA 1
ATOM 781 C C . TYR A 1 100 ? 4.878 -1.233 -12.587 1.00 71.12 100 TYR A C 1
ATOM 783 O O . TYR A 1 100 ? 3.738 -0.825 -12.352 1.00 71.12 100 TYR A O 1
ATOM 791 N N . ASN A 1 101 ? 5.704 -0.575 -13.402 1.00 72.25 101 ASN A N 1
ATOM 792 C CA . ASN A 1 101 ? 5.280 0.625 -14.113 1.00 72.25 101 ASN A CA 1
ATOM 793 C C . ASN A 1 101 ? 4.316 0.269 -15.253 1.00 72.25 101 ASN A C 1
ATOM 795 O O . ASN A 1 101 ? 4.716 -0.224 -16.308 1.00 72.25 101 ASN A O 1
ATOM 799 N N . VAL A 1 102 ? 3.033 0.566 -15.054 1.00 64.88 102 VAL A N 1
ATOM 800 C CA . VAL A 1 102 ? 1.968 0.270 -16.027 1.00 64.88 102 VAL A CA 1
ATOM 801 C C . VAL A 1 102 ? 2.068 1.141 -17.291 1.00 64.88 102 VAL A C 1
ATOM 803 O O . VAL A 1 102 ? 1.568 0.760 -18.346 1.00 64.88 102 VAL A O 1
ATOM 806 N N . LYS A 1 103 ? 2.718 2.311 -17.217 1.00 68.56 103 LYS A N 1
ATOM 807 C CA . LYS A 1 103 ? 2.863 3.245 -18.350 1.00 68.56 103 LYS A CA 1
ATOM 808 C C . LYS A 1 103 ? 4.091 2.952 -19.205 1.00 68.56 103 LYS A C 1
ATOM 810 O O . LYS A 1 103 ? 4.054 3.163 -20.412 1.00 68.56 103 LYS A O 1
ATOM 815 N N . ASN A 1 104 ? 5.179 2.512 -18.581 1.00 73.94 104 ASN A N 1
ATOM 816 C CA . ASN A 1 104 ? 6.416 2.158 -19.258 1.00 73.94 104 ASN A CA 1
ATOM 817 C C . ASN A 1 104 ? 6.990 0.870 -18.650 1.00 73.94 104 ASN A C 1
ATOM 819 O O . ASN A 1 104 ? 7.738 0.952 -17.676 1.00 73.94 104 ASN A O 1
ATOM 823 N N . PRO A 1 105 ? 6.704 -0.304 -19.236 1.00 73.75 105 PRO A N 1
ATOM 824 C CA . PRO A 1 105 ? 7.146 -1.588 -18.693 1.00 73.75 105 PRO A CA 1
ATOM 825 C C . PRO A 1 105 ? 8.670 -1.788 -18.743 1.00 73.75 105 PRO A C 1
ATOM 827 O O . PRO A 1 105 ? 9.177 -2.715 -18.124 1.00 73.75 105 PRO A O 1
ATOM 830 N N . LEU A 1 106 ? 9.405 -0.935 -19.468 1.00 77.69 106 LEU A N 1
ATOM 831 C CA . LEU A 1 106 ? 10.872 -0.938 -19.507 1.00 77.69 106 LEU A CA 1
ATOM 832 C C . LEU A 1 106 ? 11.494 -0.021 -18.443 1.00 77.69 106 LEU A C 1
ATOM 834 O O . LEU A 1 106 ? 12.716 0.079 -18.350 1.00 77.69 106 LEU A O 1
ATOM 838 N N . SER A 1 107 ? 10.674 0.706 -17.681 1.00 76.94 107 SER A N 1
ATOM 839 C CA . SER A 1 107 ? 11.151 1.583 -16.619 1.00 76.94 107 SER A CA 1
ATOM 840 C C . SER A 1 107 ? 11.346 0.808 -15.323 1.00 76.94 107 SER A C 1
ATOM 842 O O . SER A 1 107 ? 10.442 0.113 -14.868 1.00 76.94 107 SER A O 1
ATOM 844 N N . ASN A 1 108 ? 12.492 1.026 -14.681 1.00 72.94 108 ASN A N 1
ATOM 845 C CA . ASN A 1 108 ? 12.751 0.545 -13.322 1.00 72.94 108 ASN A CA 1
ATOM 846 C C . ASN A 1 108 ? 11.976 1.345 -12.256 1.00 72.94 108 ASN A C 1
ATOM 848 O O . ASN A 1 108 ? 11.958 0.953 -11.097 1.00 72.94 108 ASN A O 1
ATOM 852 N N . VAL A 1 109 ? 11.357 2.469 -12.637 1.00 77.38 109 VAL A N 1
ATOM 853 C CA . VAL A 1 109 ? 10.610 3.352 -11.736 1.00 77.38 109 VAL A CA 1
ATOM 854 C C . VAL A 1 109 ? 9.131 3.015 -11.844 1.00 77.38 109 VAL A C 1
ATOM 856 O O . VAL A 1 109 ? 8.540 3.243 -12.893 1.00 77.38 109 VAL A O 1
ATOM 859 N N . VAL A 1 110 ? 8.516 2.531 -10.772 1.00 76.75 110 VAL A N 1
ATOM 860 C CA . VAL A 1 110 ? 7.076 2.271 -10.652 1.00 76.75 110 VAL A CA 1
ATOM 861 C C . VAL A 1 110 ? 6.278 3.580 -10.719 1.00 76.75 110 VAL A C 1
ATOM 863 O O . VAL A 1 110 ? 5.384 3.724 -11.555 1.00 76.75 110 VAL A O 1
ATOM 866 N N . HIS A 1 111 ? 6.652 4.570 -9.900 1.00 75.44 111 HIS A N 1
ATOM 867 C CA . HIS A 1 111 ? 6.180 5.963 -9.960 1.00 75.44 111 HIS A CA 1
ATOM 868 C C . HIS A 1 111 ? 7.190 6.909 -9.303 1.00 75.44 111 HIS A C 1
ATOM 870 O O . HIS A 1 111 ? 8.164 6.454 -8.726 1.00 75.44 111 HIS A O 1
ATOM 876 N N . ASN A 1 112 ? 6.985 8.221 -9.423 1.00 78.38 112 ASN A N 1
ATOM 877 C CA . ASN A 1 112 ? 7.904 9.222 -8.882 1.00 78.38 112 ASN A CA 1
ATOM 878 C C . ASN A 1 112 ? 7.335 9.849 -7.601 1.00 78.38 112 ASN A C 1
ATOM 880 O O . ASN A 1 112 ? 6.229 10.403 -7.619 1.00 78.38 112 ASN A O 1
ATOM 884 N N . SER A 1 113 ? 8.099 9.795 -6.515 1.00 79.44 113 SER A N 1
ATOM 885 C CA . SER A 1 113 ? 7.797 10.3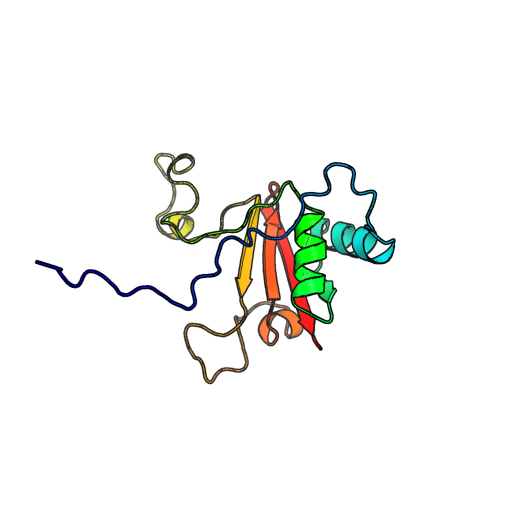94 -5.220 1.00 79.44 113 SER A CA 1
ATOM 886 C C . SER A 1 113 ? 9.062 11.033 -4.619 1.00 79.44 113 SER A C 1
ATOM 888 O O . SER A 1 113 ? 9.978 11.436 -5.329 1.00 79.44 113 SER A O 1
ATOM 890 N N . LYS A 1 114 ? 9.099 11.221 -3.295 1.00 84.00 114 LYS A N 1
ATOM 891 C CA . LYS A 1 114 ? 10.302 11.688 -2.581 1.00 84.00 114 LYS A CA 1
ATOM 892 C C . LYS A 1 114 ? 11.157 10.533 -2.051 1.00 84.00 114 LYS A C 1
ATOM 894 O O . LYS A 1 114 ? 12.186 10.793 -1.432 1.00 84.00 114 LYS A O 1
ATOM 899 N N . ASN A 1 115 ? 10.725 9.288 -2.250 1.00 84.62 115 ASN A N 1
ATOM 900 C CA . ASN A 1 115 ? 11.374 8.101 -1.714 1.00 84.62 115 ASN A CA 1
ATOM 901 C C . ASN A 1 115 ? 11.837 7.179 -2.861 1.00 84.62 115 ASN A C 1
ATOM 903 O O . ASN A 1 115 ? 11.038 6.403 -3.381 1.00 84.62 115 ASN A O 1
ATOM 907 N N . PRO A 1 116 ? 13.135 7.188 -3.216 1.00 86.31 116 PRO A N 1
ATOM 908 C CA . PRO A 1 116 ? 13.670 6.339 -4.279 1.00 86.31 116 PRO 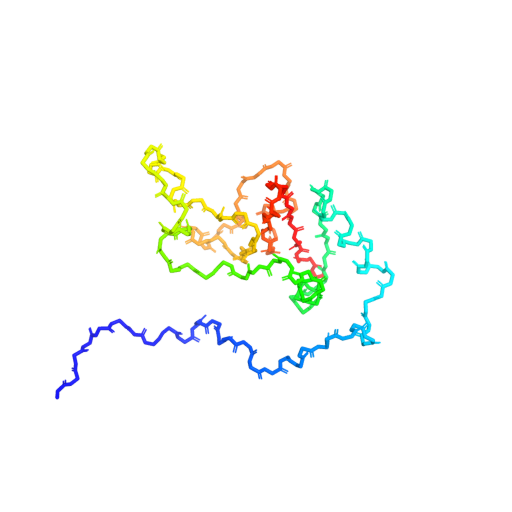A CA 1
ATOM 909 C C . PRO A 1 116 ? 13.457 4.838 -4.055 1.00 86.31 116 PRO A C 1
ATOM 911 O O . PRO A 1 116 ? 13.366 4.088 -5.023 1.00 86.31 116 PRO A O 1
ATOM 914 N N . LEU A 1 117 ? 13.383 4.372 -2.802 1.00 87.00 117 LEU A N 1
ATOM 915 C CA . LEU A 1 117 ? 13.090 2.963 -2.524 1.00 87.00 117 LEU A CA 1
ATOM 916 C C . LEU A 1 117 ? 11.642 2.626 -2.874 1.00 87.00 117 LEU A C 1
ATOM 918 O O . LEU A 1 117 ? 11.392 1.593 -3.482 1.00 87.00 117 LEU A O 1
ATOM 922 N N . HIS A 1 118 ? 10.703 3.503 -2.542 1.00 87.50 118 HIS A N 1
ATOM 923 C CA . HIS A 1 118 ? 9.300 3.356 -2.925 1.00 87.50 118 HIS A CA 1
ATOM 924 C C . HIS A 1 118 ? 9.124 3.446 -4.446 1.00 87.50 118 HIS A C 1
ATOM 926 O O . HIS A 1 118 ? 8.361 2.698 -5.044 1.00 87.50 118 HIS A O 1
ATOM 932 N N . ASP A 1 119 ? 9.891 4.320 -5.087 1.00 86.25 119 ASP A N 1
ATOM 933 C CA . ASP A 1 119 ? 9.761 4.584 -6.515 1.00 86.25 119 ASP A CA 1
ATOM 934 C C . ASP A 1 119 ? 10.269 3.442 -7.391 1.00 86.25 119 ASP A C 1
ATOM 936 O O . ASP A 1 119 ? 9.720 3.221 -8.464 1.00 86.25 119 ASP A O 1
ATOM 940 N N . ASN A 1 120 ? 11.296 2.709 -6.956 1.00 86.81 120 ASN A N 1
ATOM 941 C CA . ASN A 1 120 ? 11.971 1.703 -7.787 1.00 86.81 120 ASN A CA 1
ATOM 942 C C . ASN A 1 120 ? 11.626 0.250 -7.439 1.00 86.81 120 ASN A C 1
ATOM 944 O O . ASN A 1 120 ? 12.105 -0.662 -8.109 1.00 86.81 120 ASN A O 1
ATOM 948 N N . ASN A 1 121 ? 10.840 0.013 -6.389 1.00 87.19 121 ASN A N 1
ATOM 949 C CA . ASN A 1 121 ? 10.518 -1.338 -5.937 1.00 87.19 121 ASN A CA 1
ATOM 950 C C . ASN A 1 121 ? 9.009 -1.588 -5.997 1.00 87.19 121 ASN A C 1
ATOM 952 O O . ASN A 1 121 ? 8.231 -0.657 -5.782 1.00 87.19 121 ASN A O 1
ATOM 956 N N . PRO A 1 122 ? 8.576 -2.836 -6.241 1.00 89.19 122 PRO A N 1
ATOM 957 C CA . PRO A 1 122 ? 7.174 -3.208 -6.112 1.00 89.19 122 PRO A CA 1
ATOM 958 C C . PRO A 1 122 ? 6.680 -2.919 -4.694 1.00 89.19 122 PRO A C 1
ATOM 960 O O . PRO A 1 122 ? 7.346 -3.256 -3.715 1.00 89.19 122 PRO A O 1
ATOM 963 N N . HIS A 1 123 ? 5.511 -2.302 -4.562 1.00 91.81 123 HIS A N 1
ATOM 964 C CA . HIS A 1 123 ? 4.986 -1.933 -3.248 1.00 91.81 123 HIS A CA 1
ATOM 965 C C . HIS A 1 123 ? 3.457 -1.889 -3.214 1.00 91.81 123 HIS A C 1
ATOM 967 O O . HIS A 1 123 ? 2.787 -1.866 -4.244 1.00 91.81 123 HIS A O 1
ATOM 973 N N . TYR A 1 124 ? 2.891 -1.869 -2.007 1.00 91.75 124 TYR A N 1
ATOM 974 C CA . TYR A 1 124 ? 1.485 -1.527 -1.789 1.00 91.75 124 TYR A CA 1
ATOM 975 C C . TYR A 1 124 ? 1.376 -0.094 -1.287 1.00 91.75 124 TYR A C 1
ATOM 977 O O . TYR A 1 124 ? 1.921 0.224 -0.234 1.00 91.75 124 TYR A O 1
ATOM 985 N N . ASN A 1 125 ? 0.643 0.747 -2.010 1.00 90.75 125 ASN A N 1
ATOM 986 C CA . ASN A 1 125 ? 0.338 2.111 -1.603 1.00 90.75 125 ASN A CA 1
ATOM 987 C C . ASN A 1 125 ? -0.945 2.142 -0.761 1.00 90.75 125 ASN A C 1
ATOM 989 O O . ASN A 1 125 ? -2.014 1.725 -1.220 1.00 90.75 125 ASN A O 1
ATOM 993 N N . ILE A 1 126 ? -0.849 2.667 0.456 1.00 92.38 126 ILE A N 1
ATOM 994 C CA . ILE A 1 126 ? -1.920 2.712 1.453 1.00 92.38 126 ILE A CA 1
ATOM 995 C C . ILE A 1 126 ? -2.366 4.158 1.659 1.00 92.38 126 ILE A C 1
ATOM 997 O O . ILE A 1 126 ? -1.542 5.066 1.771 1.00 92.38 126 ILE A O 1
ATOM 1001 N N . ILE A 1 127 ? -3.680 4.361 1.747 1.00 91.12 127 ILE A N 1
ATOM 1002 C CA . ILE A 1 127 ? -4.283 5.597 2.240 1.00 91.12 127 ILE A CA 1
ATOM 1003 C C . ILE A 1 127 ? -5.202 5.222 3.398 1.00 91.12 127 ILE A C 1
ATOM 1005 O O . ILE A 1 127 ? -6.232 4.580 3.192 1.00 91.12 127 ILE A O 1
ATOM 1009 N N . PHE A 1 128 ? -4.830 5.609 4.613 1.00 91.25 128 PHE A N 1
ATOM 1010 C CA . PHE A 1 128 ? -5.624 5.388 5.819 1.00 91.25 128 PHE A CA 1
ATOM 1011 C C . PHE A 1 128 ? -6.877 6.272 5.838 1.00 91.25 128 PHE A C 1
ATOM 1013 O O . PHE A 1 128 ? -7.020 7.198 5.038 1.00 91.25 128 PHE A O 1
ATOM 1020 N N . GLY A 1 129 ? -7.822 5.964 6.732 1.00 86.56 129 GLY A N 1
ATOM 1021 C CA . GLY A 1 129 ? -9.095 6.691 6.843 1.00 86.56 129 GLY A CA 1
ATOM 1022 C C . GLY A 1 129 ? -8.942 8.178 7.190 1.00 86.56 129 GLY A C 1
ATOM 1023 O O . GLY A 1 129 ? -9.771 8.988 6.790 1.00 86.56 129 GLY A O 1
ATOM 1024 N N . ASP A 1 130 ? -7.860 8.541 7.877 1.00 87.94 130 ASP A N 1
ATOM 1025 C CA . ASP A 1 130 ? -7.475 9.917 8.220 1.00 87.94 130 ASP A CA 1
ATOM 1026 C C . ASP A 1 130 ? -6.739 10.653 7.078 1.00 87.94 130 ASP A C 1
ATOM 1028 O O . ASP A 1 130 ? -6.408 11.831 7.204 1.00 87.94 130 ASP A O 1
ATOM 1032 N N . GLY A 1 131 ? -6.486 9.972 5.954 1.00 87.81 131 GLY A N 1
ATOM 1033 C CA . GLY A 1 131 ? -5.741 10.493 4.809 1.00 87.81 131 GLY A CA 1
ATOM 1034 C C . GLY A 1 131 ? -4.225 10.291 4.885 1.00 87.81 131 GLY A C 1
ATOM 1035 O O . GLY A 1 131 ? -3.532 10.657 3.928 1.00 87.81 131 GLY A O 1
ATOM 1036 N N . THR A 1 132 ? -3.706 9.691 5.961 1.00 92.88 132 THR A N 1
ATOM 1037 C CA . THR A 1 132 ? -2.288 9.333 6.086 1.00 92.88 132 THR A CA 1
ATOM 1038 C C . THR A 1 132 ? -1.896 8.357 4.977 1.00 92.88 132 THR A C 1
ATOM 1040 O O . THR A 1 132 ? -2.643 7.434 4.648 1.00 92.88 132 THR A O 1
ATOM 1043 N N . LYS A 1 133 ? -0.724 8.571 4.369 1.00 93.06 133 LYS A N 1
ATOM 1044 C CA . LYS A 1 133 ? -0.211 7.753 3.262 1.00 93.06 133 LYS A CA 1
ATOM 1045 C C . LYS A 1 133 ? 1.047 7.019 3.682 1.00 93.06 133 LYS A C 1
ATOM 1047 O O . LYS A 1 133 ? 1.894 7.619 4.334 1.00 93.06 133 LYS A O 1
ATOM 1052 N N . ALA A 1 134 ? 1.166 5.765 3.271 1.00 95.06 134 ALA A N 1
ATOM 1053 C CA . ALA A 1 134 ? 2.356 4.955 3.499 1.00 95.06 134 ALA A CA 1
ATOM 1054 C C . ALA A 1 134 ? 2.472 3.851 2.442 1.00 95.06 134 ALA A C 1
ATOM 1056 O O . ALA A 1 134 ? 1.479 3.469 1.818 1.00 95.06 134 ALA A O 1
ATOM 1057 N N . GLY A 1 135 ? 3.678 3.319 2.273 1.00 94.12 135 GLY A N 1
ATOM 1058 C CA . GLY A 1 135 ? 3.986 2.214 1.377 1.00 94.12 135 GLY A CA 1
ATOM 1059 C C . GLY A 1 135 ? 4.517 0.979 2.106 1.00 94.12 135 GLY A C 1
ATOM 1060 O O . GLY A 1 135 ? 5.352 1.086 3.003 1.00 94.12 135 GLY A O 1
ATOM 1061 N N . ILE A 1 136 ? 4.084 -0.212 1.684 1.00 95.31 136 ILE A N 1
ATOM 1062 C CA . ILE A 1 136 ? 4.762 -1.477 2.012 1.00 95.31 136 ILE A CA 1
ATOM 1063 C C . ILE A 1 136 ? 5.633 -1.858 0.820 1.00 95.31 136 ILE A C 1
ATOM 1065 O O . ILE A 1 136 ? 5.116 -2.328 -0.191 1.00 95.31 136 ILE A O 1
ATOM 1069 N N . ILE A 1 137 ? 6.936 -1.635 0.937 1.00 94.62 137 ILE A N 1
ATOM 1070 C CA . ILE A 1 137 ? 7.924 -1.815 -0.125 1.00 94.62 137 ILE A CA 1
ATOM 1071 C C . ILE A 1 137 ? 8.482 -3.236 -0.073 1.00 94.62 137 ILE A C 1
ATOM 1073 O O . ILE A 1 137 ? 8.971 -3.679 0.964 1.00 94.62 137 ILE A O 1
ATOM 1077 N N . ILE A 1 138 ? 8.428 -3.951 -1.190 1.00 92.00 138 ILE A N 1
ATOM 1078 C CA . ILE A 1 138 ? 8.904 -5.328 -1.288 1.00 92.00 138 ILE A CA 1
ATOM 1079 C C . ILE A 1 138 ? 10.332 -5.302 -1.833 1.00 92.00 138 ILE A C 1
ATOM 1081 O O . ILE A 1 138 ? 10.556 -4.939 -2.987 1.00 92.00 138 ILE A O 1
ATOM 1085 N N . VAL A 1 139 ? 11.287 -5.685 -0.988 1.00 89.81 139 VAL A N 1
ATOM 1086 C CA . VAL A 1 139 ? 12.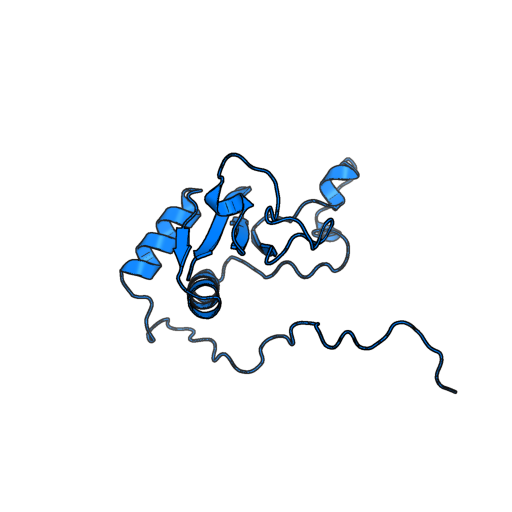714 -5.764 -1.313 1.00 89.81 139 VAL A CA 1
ATOM 1087 C C . VAL A 1 139 ? 13.207 -7.164 -0.920 1.00 89.81 139 VAL A C 1
ATOM 1089 O O . VAL A 1 139 ? 13.224 -7.457 0.277 1.00 89.81 139 VAL A O 1
ATOM 1092 N N . PRO A 1 140 ? 13.538 -8.037 -1.890 1.00 76.12 140 PRO A N 1
ATOM 1093 C CA . PRO A 1 140 ? 13.973 -9.410 -1.625 1.00 76.12 140 PRO A CA 1
ATO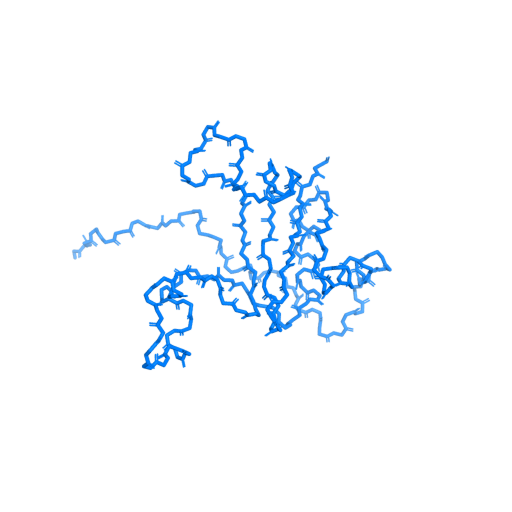M 1094 C C . PRO A 1 140 ? 15.325 -9.500 -0.904 1.00 76.12 140 PRO A C 1
ATOM 1096 O O . PRO A 1 140 ? 16.158 -8.576 -1.057 1.00 76.12 140 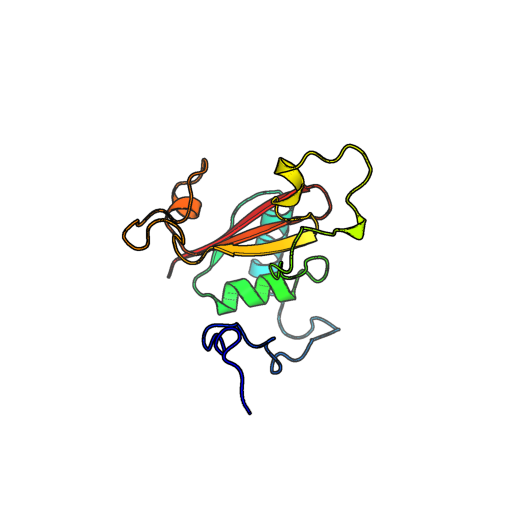PRO A O 1
#

Sequence (140 aa):
PISIRGGINLYQYAPNPLSWIDPLGLAGCNAQQRRNISDLRNGKDVTVRSIDEARALLDNMPDLRPHVDNFPARSGELYIGTKFSDVWKQPAGTYRGDLYNVKNPLSNVVHNSKNPLHDNNPHYNIIFGDGTKAGIIIVP

Secondary structure (DSSP, 8-state):
-----S---TTS----TT----TT-TTT--HHHHHHHHHHHTT--EEESSHHHHHHHHHT-TT-EE----SSTTGGG--TT--TTTTTSPPTTEEEEE-S-SS-TT-S-S--SS-HHHHHS-EEEEE-TTS-EEEEEE--

pLDDT: mean 74.84, std 17.6, range [37.03, 96.69]

Organism: Salmonella enterica (NCBI:txid28901)

Radius of gyration: 16.95 Å; chains: 1; bounding box: 38×40×48 Å